Protein AF-A0A348ZG68-F1 (afdb_monomer_lite)

Structure (mmCIF, N/CA/C/O backbone):
data_AF-A0A348ZG68-F1
#
_entry.id   AF-A0A348ZG68-F1
#
loop_
_atom_site.group_PDB
_atom_site.id
_atom_site.type_symbol
_atom_site.label_atom_id
_atom_site.label_alt_id
_atom_site.label_comp_id
_atom_site.label_asym_id
_atom_site.label_entity_id
_atom_site.label_seq_id
_atom_site.pdbx_PDB_ins_code
_atom_site.Cartn_x
_atom_site.Cartn_y
_atom_site.Cartn_z
_atom_site.occupancy
_atom_site.B_iso_or_equiv
_atom_site.auth_seq_id
_atom_site.auth_comp_id
_atom_site.auth_asym_id
_atom_site.auth_atom_id
_atom_site.pdbx_PDB_model_num
ATOM 1 N N . MET A 1 1 ? -14.066 15.140 16.449 1.00 72.38 1 MET A N 1
ATOM 2 C CA . MET A 1 1 ? -13.115 14.011 16.565 1.00 72.38 1 MET A CA 1
ATOM 3 C C . MET A 1 1 ? -13.770 12.763 17.146 1.00 72.38 1 MET A C 1
ATOM 5 O O . MET A 1 1 ? -13.584 11.700 16.578 1.00 72.38 1 MET A O 1
ATOM 9 N N . GLU A 1 2 ? -14.576 12.874 18.205 1.00 87.81 2 GLU A N 1
ATOM 10 C CA . GLU A 1 2 ? -15.203 11.716 18.871 1.00 87.81 2 GLU A CA 1
ATOM 11 C C . GLU A 1 2 ? -16.105 10.865 17.957 1.00 87.81 2 GLU A C 1
ATOM 13 O O . GLU A 1 2 ? -16.003 9.644 17.962 1.00 87.81 2 GLU A O 1
ATOM 18 N N . ILE A 1 3 ? -16.894 11.499 17.079 1.00 95.56 3 ILE A N 1
ATOM 19 C CA . ILE A 1 3 ? -17.730 10.782 16.098 1.00 95.56 3 ILE A CA 1
ATOM 20 C C . ILE A 1 3 ? -16.876 9.961 15.120 1.00 95.56 3 ILE A C 1
ATOM 22 O O . ILE A 1 3 ? -17.160 8.787 14.906 1.00 95.56 3 ILE A O 1
ATOM 26 N N . ALA A 1 4 ? -15.829 10.565 14.546 1.00 94.25 4 ALA A N 1
ATOM 27 C CA . ALA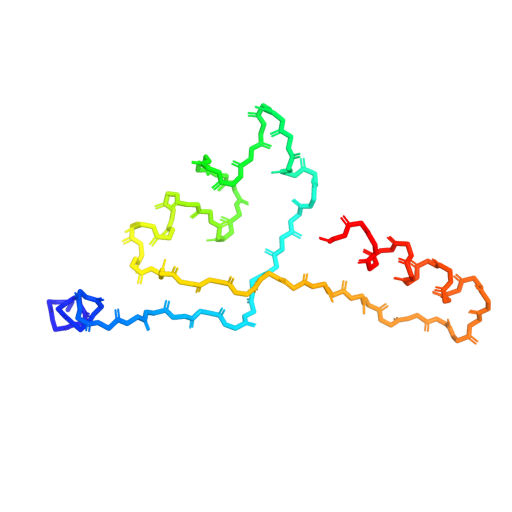 A 1 4 ? -14.950 9.890 13.591 1.00 94.25 4 ALA A CA 1
ATOM 28 C C . ALA A 1 4 ? -14.238 8.699 14.243 1.00 94.25 4 ALA A C 1
ATOM 30 O O . ALA A 1 4 ? -14.282 7.597 13.706 1.00 94.25 4 ALA A O 1
ATOM 31 N N . ARG A 1 5 ? -13.677 8.890 15.444 1.00 92.69 5 ARG A N 1
ATOM 32 C CA . ARG A 1 5 ? -13.021 7.805 16.182 1.00 92.69 5 ARG A CA 1
ATOM 33 C C . ARG A 1 5 ? -13.981 6.663 16.504 1.00 92.69 5 ARG A C 1
ATOM 35 O O . ARG A 1 5 ? -13.656 5.516 16.236 1.00 92.69 5 ARG A O 1
ATOM 42 N N . GLY A 1 6 ? -15.196 6.976 16.958 1.00 96.19 6 GLY A N 1
ATOM 43 C CA . GLY A 1 6 ? -16.207 5.949 17.186 1.00 96.19 6 GLY A CA 1
ATOM 44 C C . GLY A 1 6 ? -16.567 5.176 15.912 1.00 96.19 6 GLY A C 1
ATOM 45 O O . GLY A 1 6 ? -16.840 3.984 15.987 1.00 96.19 6 GLY A O 1
ATOM 46 N N . ILE A 1 7 ? -16.589 5.822 14.739 1.00 95.81 7 ILE A N 1
ATOM 47 C CA . ILE A 1 7 ? -16.793 5.116 13.464 1.00 95.81 7 ILE A CA 1
ATOM 48 C C . ILE A 1 7 ? -15.621 4.170 13.189 1.00 95.81 7 ILE A C 1
ATOM 50 O O . ILE A 1 7 ? -15.885 2.996 12.956 1.00 95.81 7 ILE A O 1
ATOM 54 N N . HIS A 1 8 ? -14.373 4.649 13.274 1.00 95.44 8 HIS A N 1
ATOM 55 C CA . HIS A 1 8 ? -13.172 3.826 13.067 1.00 95.44 8 HIS A CA 1
ATOM 56 C C . HIS A 1 8 ? -13.140 2.591 13.978 1.00 95.44 8 HIS A C 1
ATOM 58 O O . HIS A 1 8 ? -12.823 1.510 13.514 1.00 95.44 8 HIS A O 1
ATOM 64 N N . GLU A 1 9 ? -13.572 2.703 15.236 1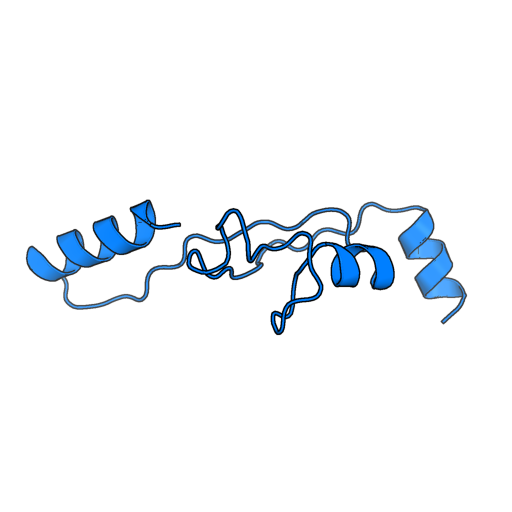.00 95.62 9 GLU A N 1
ATOM 65 C CA . GLU A 1 9 ? -13.640 1.564 16.170 1.00 95.62 9 GLU A CA 1
ATOM 66 C C . GLU A 1 9 ? -14.662 0.474 15.777 1.00 95.62 9 GLU A C 1
ATOM 68 O O . GLU A 1 9 ? -14.650 -0.616 16.347 1.00 95.62 9 GLU A O 1
ATOM 73 N N . ARG A 1 10 ? -15.587 0.757 14.848 1.00 97.31 10 ARG A N 1
ATOM 74 C CA . ARG A 1 10 ? -16.681 -0.153 14.456 1.00 97.31 10 ARG A CA 1
ATOM 75 C C . ARG A 1 10 ? -16.603 -0.639 13.012 1.00 97.31 10 ARG A C 1
ATOM 77 O O . ARG A 1 10 ? -17.429 -1.464 12.620 1.00 97.31 10 ARG A O 1
ATOM 84 N N . VAL A 1 11 ? -15.691 -0.100 12.213 1.00 97.81 11 VAL A N 1
ATOM 85 C CA . VAL A 1 11 ? -15.554 -0.427 10.789 1.00 97.81 11 VAL A CA 1
ATOM 86 C C . VAL A 1 11 ? -14.160 -0.962 10.514 1.00 97.81 11 VAL A C 1
ATOM 88 O O . VAL A 1 11 ? -13.255 -0.761 11.309 1.00 97.81 11 VAL A O 1
ATOM 91 N N . ILE A 1 12 ? -14.000 -1.621 9.369 1.00 98.19 12 ILE A N 1
ATOM 92 C CA . ILE A 1 12 ? -12.681 -1.955 8.833 1.00 98.19 12 ILE A CA 1
ATOM 93 C C . ILE A 1 12 ? -12.268 -0.799 7.926 1.00 98.19 12 ILE A C 1
ATOM 95 O O . ILE A 1 12 ? -12.897 -0.569 6.889 1.00 98.19 12 ILE A O 1
ATOM 99 N N . ALA A 1 13 ? -11.237 -0.062 8.325 1.00 97.94 13 ALA A N 1
ATOM 100 C CA . ALA A 1 13 ? -10.603 0.948 7.498 1.00 97.94 13 ALA A CA 1
ATOM 101 C C . ALA A 1 13 ? -9.576 0.283 6.578 1.00 97.94 13 ALA A C 1
ATOM 103 O O . ALA A 1 13 ? -8.713 -0.479 7.020 1.00 97.94 13 ALA A O 1
ATOM 104 N N . LEU A 1 14 ? -9.676 0.579 5.287 1.00 98.25 14 LEU A N 1
ATOM 105 C CA . LEU A 1 14 ? -8.852 -0.032 4.259 1.00 98.25 14 LEU A CA 1
ATOM 106 C C . LEU A 1 14 ? -8.319 1.032 3.311 1.00 98.25 14 LEU A C 1
ATOM 108 O O . LEU A 1 14 ? -9.093 1.831 2.783 1.00 98.25 14 LEU A O 1
ATOM 112 N N . ASP A 1 15 ? -7.015 0.984 3.061 1.00 98.00 15 ASP A N 1
ATOM 113 C CA . ASP A 1 15 ? -6.354 1.749 2.013 1.00 98.00 15 ASP A CA 1
ATOM 114 C C . ASP A 1 15 ? -6.022 0.823 0.838 1.00 98.00 15 ASP A C 1
ATOM 116 O O . ASP A 1 15 ? -5.405 -0.234 1.000 1.00 98.00 15 ASP A O 1
ATOM 120 N N . THR A 1 16 ? -6.470 1.205 -0.355 1.00 97.69 16 THR A N 1
ATOM 121 C CA . THR A 1 16 ? -6.269 0.440 -1.587 1.00 97.69 16 THR A CA 1
ATOM 122 C C . THR A 1 16 ? -4.918 0.696 -2.249 1.00 97.69 16 THR A C 1
ATOM 124 O O . THR A 1 16 ? -4.645 0.065 -3.267 1.00 97.69 16 THR A O 1
ATOM 127 N N . HIS A 1 17 ? -4.107 1.635 -1.749 1.00 97.69 17 HIS A N 1
ATOM 128 C CA . HIS A 1 17 ? -2.848 2.015 -2.382 1.00 97.69 17 HIS A CA 1
ATOM 129 C C . HIS A 1 17 ? -1.825 2.559 -1.372 1.00 97.69 17 HIS A C 1
ATOM 131 O O . HIS A 1 17 ? -1.760 3.759 -1.118 1.00 97.69 17 HIS A O 1
ATOM 137 N N . ALA A 1 18 ? -0.978 1.676 -0.845 1.00 96.75 18 ALA A N 1
ATOM 138 C CA . ALA A 1 18 ? 0.151 2.046 0.000 1.00 96.75 18 ALA A CA 1
ATOM 139 C C . ALA A 1 18 ? 1.479 1.658 -0.666 1.00 96.75 18 ALA A C 1
ATOM 141 O O . ALA A 1 18 ? 1.789 0.474 -0.824 1.00 96.75 18 ALA A O 1
ATOM 142 N N . ASP A 1 19 ? 2.274 2.661 -1.034 1.00 94.81 19 ASP A N 1
ATOM 143 C CA . ASP A 1 19 ? 3.637 2.450 -1.518 1.00 94.81 19 ASP A CA 1
ATOM 144 C C . ASP A 1 19 ? 4.564 1.979 -0.391 1.00 94.81 19 ASP A C 1
ATOM 146 O O . ASP A 1 19 ? 4.498 2.444 0.754 1.00 94.81 19 ASP A O 1
ATOM 150 N N . ILE A 1 20 ? 5.470 1.065 -0.738 1.00 94.44 20 ILE A N 1
ATOM 151 C CA . ILE A 1 20 ? 6.461 0.490 0.172 1.00 94.44 20 ILE A CA 1
ATOM 152 C C . ILE A 1 20 ? 7.871 0.573 -0.418 1.00 94.44 20 ILE A C 1
ATOM 154 O O . ILE A 1 20 ? 8.062 0.604 -1.632 1.00 94.44 20 ILE A O 1
ATOM 158 N N . ASN A 1 21 ? 8.875 0.569 0.458 1.00 94.75 21 ASN A N 1
ATOM 159 C CA . ASN A 1 21 ? 10.273 0.410 0.087 1.00 94.75 21 ASN A CA 1
ATOM 160 C C . ASN A 1 21 ? 10.776 -0.948 0.600 1.00 94.75 21 ASN A C 1
ATOM 162 O O . ASN A 1 21 ? 10.738 -1.220 1.800 1.00 94.75 21 ASN A O 1
ATOM 166 N N . THR A 1 22 ? 11.256 -1.788 -0.313 1.00 94.06 22 THR A N 1
ATOM 167 C CA . THR A 1 22 ? 11.788 -3.136 -0.053 1.00 94.06 22 THR A CA 1
ATOM 168 C C . THR A 1 22 ? 13.074 -3.115 0.759 1.00 94.06 22 THR A C 1
ATOM 170 O O . THR A 1 22 ? 13.335 -4.044 1.519 1.00 94.06 22 THR A O 1
ATOM 173 N N . GLU A 1 23 ? 13.819 -2.008 0.717 1.00 95.00 23 GLU A N 1
ATOM 174 C CA . GLU A 1 23 ? 14.982 -1.775 1.581 1.00 95.00 23 GLU A CA 1
ATOM 175 C C . GLU A 1 23 ? 14.613 -1.797 3.077 1.00 95.00 23 GLU A C 1
ATOM 177 O O . GLU A 1 23 ? 15.460 -2.077 3.921 1.00 95.00 23 GLU A O 1
ATOM 182 N N . ASN A 1 24 ? 13.334 -1.577 3.411 1.00 96.19 24 ASN A N 1
ATOM 183 C CA . ASN A 1 24 ? 12.795 -1.672 4.767 1.00 96.19 24 ASN A CA 1
ATOM 184 C C . ASN A 1 24 ? 12.215 -3.066 5.084 1.00 96.19 24 ASN A C 1
ATOM 186 O O . ASN A 1 24 ? 11.365 -3.191 5.959 1.00 96.19 24 ASN A O 1
ATOM 190 N N . PHE A 1 25 ? 12.599 -4.133 4.385 1.00 93.69 25 PHE A N 1
ATOM 191 C CA . PHE A 1 25 ? 12.214 -5.507 4.741 1.00 93.69 25 PHE A CA 1
ATOM 192 C C . PHE A 1 25 ? 13.433 -6.318 5.178 1.00 93.69 25 PHE A C 1
ATOM 194 O O . PHE A 1 25 ? 13.726 -7.393 4.659 1.00 93.69 25 PHE A O 1
ATOM 201 N N . THR A 1 26 ? 14.150 -5.797 6.175 1.00 96.06 26 THR A N 1
ATOM 202 C CA . THR A 1 26 ? 15.306 -6.472 6.775 1.00 96.06 26 THR A CA 1
ATOM 203 C C . THR A 1 26 ? 14.988 -6.967 8.186 1.00 96.06 26 THR A C 1
ATOM 205 O O . THR A 1 26 ? 13.965 -6.623 8.789 1.00 96.06 26 THR A O 1
ATOM 208 N N . SER A 1 27 ? 15.883 -7.780 8.751 1.00 96.56 27 SER A N 1
ATOM 209 C CA . SER A 1 27 ? 15.775 -8.216 10.147 1.00 96.56 27 SER A CA 1
ATOM 210 C C . SER A 1 27 ? 15.937 -7.073 11.153 1.00 96.56 27 SER A C 1
ATOM 212 O O . SER A 1 27 ? 15.437 -7.182 12.268 1.00 96.56 27 SER A O 1
ATOM 214 N N . GLU A 1 28 ? 16.639 -5.999 10.783 1.00 97.56 28 GLU A N 1
ATOM 215 C CA . GLU A 1 28 ? 16.974 -4.887 11.683 1.00 97.56 28 GLU A CA 1
ATOM 216 C C . GLU A 1 28 ? 16.030 -3.692 11.516 1.00 97.56 28 GLU A C 1
ATOM 218 O O . GLU A 1 28 ? 15.621 -3.082 12.506 1.00 97.56 28 GLU A O 1
ATOM 223 N N . VAL A 1 29 ? 15.668 -3.383 10.270 1.00 97.12 29 VAL A N 1
ATOM 224 C CA . VAL A 1 29 ? 14.808 -2.261 9.890 1.00 97.12 29 VAL A CA 1
ATOM 225 C C . VAL A 1 29 ? 13.605 -2.795 9.130 1.00 97.12 29 VAL A C 1
ATOM 227 O O . VAL A 1 29 ? 13.766 -3.353 8.039 1.00 97.12 29 VAL A O 1
ATOM 230 N N . ASN A 1 30 ? 12.409 -2.634 9.709 1.00 97.19 30 ASN A N 1
ATOM 231 C CA . ASN A 1 30 ? 11.166 -2.992 9.034 1.00 97.19 30 ASN A CA 1
ATOM 232 C C . ASN A 1 30 ? 9.903 -2.288 9.536 1.00 97.19 30 ASN A C 1
ATOM 234 O O . ASN A 1 30 ? 9.894 -1.605 10.556 1.00 97.19 30 ASN A O 1
ATOM 238 N N . TYR A 1 31 ? 8.809 -2.483 8.797 1.00 97.06 31 TYR A N 1
ATOM 239 C CA . TYR A 1 31 ? 7.508 -1.838 8.999 1.00 97.06 31 TYR A CA 1
ATOM 240 C C . TYR A 1 31 ? 6.805 -2.161 10.328 1.00 97.06 31 TYR A C 1
ATOM 242 O O . TYR A 1 31 ? 5.740 -1.608 10.598 1.00 97.06 31 TYR A O 1
ATOM 250 N N . THR A 1 32 ? 7.384 -3.006 11.188 1.00 97.25 32 THR A N 1
ATOM 251 C CA . THR A 1 32 ? 6.933 -3.133 12.585 1.00 97.25 32 THR A CA 1
ATOM 252 C C . THR A 1 32 ? 7.363 -1.948 13.457 1.00 97.25 32 THR A C 1
ATOM 254 O O . THR A 1 32 ? 6.805 -1.733 14.532 1.00 97.25 32 THR A O 1
ATOM 257 N N . GLN A 1 33 ? 8.332 -1.160 12.988 1.00 98.25 33 GLN A N 1
ATOM 258 C CA . GLN A 1 33 ? 8.910 -0.010 13.673 1.00 98.25 33 GLN A CA 1
ATOM 259 C C . GLN A 1 33 ? 8.298 1.305 13.171 1.00 98.25 33 GLN A C 1
ATOM 261 O O . GLN A 1 33 ? 7.677 1.368 12.110 1.00 98.25 33 GLN A O 1
ATOM 266 N N . ASN A 1 34 ? 8.503 2.387 13.927 1.00 97.88 34 ASN A N 1
ATOM 267 C CA . ASN A 1 34 ? 8.052 3.720 13.534 1.00 97.88 34 ASN A CA 1
ATOM 268 C C . ASN A 1 34 ? 9.051 4.360 12.555 1.00 97.88 34 ASN A C 1
ATOM 270 O O . ASN A 1 34 ? 9.857 5.207 12.936 1.00 97.88 34 ASN A O 1
ATOM 274 N N . LEU A 1 35 ? 9.024 3.895 11.307 1.00 97.38 35 LEU A N 1
ATOM 275 C CA . LEU A 1 35 ? 9.882 4.383 10.229 1.00 97.38 35 LEU A CA 1
ATOM 276 C C . LEU A 1 35 ? 9.451 5.775 9.737 1.00 97.38 35 LEU A C 1
ATOM 278 O O . LEU A 1 35 ? 8.302 6.197 9.925 1.00 97.38 35 LEU A O 1
ATOM 282 N N . ASP A 1 36 ? 10.341 6.456 9.014 1.00 95.88 36 ASP A N 1
ATOM 283 C CA . ASP A 1 36 ? 10.027 7.690 8.278 1.00 95.88 36 ASP A CA 1
ATOM 284 C C . ASP A 1 36 ? 9.306 7.400 6.943 1.00 95.88 36 ASP A C 1
ATOM 286 O O . ASP A 1 36 ? 9.672 7.859 5.867 1.00 95.88 36 ASP A O 1
ATOM 290 N N . THR A 1 37 ? 8.279 6.553 7.015 1.00 95.25 37 THR A N 1
ATOM 291 C CA . THR A 1 37 ? 7.346 6.210 5.932 1.00 95.25 37 THR A CA 1
ATOM 292 C C . THR A 1 37 ? 5.935 6.612 6.346 1.00 95.25 37 THR A C 1
ATOM 294 O O . THR A 1 37 ? 5.635 6.667 7.537 1.00 95.25 37 THR A O 1
ATOM 297 N N . GLN A 1 38 ? 5.027 6.877 5.408 1.00 96.19 38 GLN A N 1
ATOM 298 C CA . GLN A 1 38 ? 3.650 7.249 5.774 1.00 96.19 38 GLN A CA 1
ATOM 299 C C . GLN A 1 38 ? 2.873 6.085 6.407 1.00 96.19 38 GLN A C 1
ATOM 301 O O . GLN A 1 38 ? 2.099 6.299 7.337 1.00 96.19 38 GLN A O 1
ATOM 306 N N . VAL A 1 39 ? 3.131 4.857 5.946 1.00 96.62 39 VAL A N 1
ATOM 307 C CA . VAL A 1 39 ? 2.511 3.627 6.452 1.00 96.62 39 VAL A CA 1
ATOM 308 C C . VAL A 1 39 ? 3.566 2.782 7.165 1.00 96.62 39 VAL A C 1
ATOM 310 O O . VAL A 1 39 ? 4.633 2.518 6.615 1.00 96.62 39 VAL A O 1
ATOM 313 N N . ASN A 1 40 ? 3.278 2.389 8.404 1.00 97.69 40 ASN A N 1
ATOM 314 C CA . ASN A 1 40 ? 3.961 1.360 9.196 1.00 97.69 40 ASN A CA 1
ATOM 315 C C . ASN A 1 40 ? 3.034 0.935 10.345 1.00 97.69 40 ASN A C 1
ATOM 317 O O . ASN A 1 40 ? 2.075 1.649 10.644 1.00 97.69 40 ASN A O 1
ATOM 321 N N . LEU A 1 41 ? 3.290 -0.212 10.983 1.00 97.81 41 LEU A N 1
ATOM 322 C CA . LEU A 1 41 ? 2.382 -0.753 12.000 1.00 97.81 41 LEU A CA 1
ATOM 323 C C . LEU A 1 41 ? 2.093 0.247 13.133 1.00 97.81 41 LEU A C 1
ATOM 325 O O . LEU A 1 41 ? 0.915 0.434 13.432 1.00 97.81 41 LEU A O 1
ATOM 329 N N . PRO A 1 42 ? 3.081 0.954 13.725 1.00 98.44 42 PRO A N 1
ATOM 330 C CA . PRO A 1 42 ? 2.790 1.971 14.735 1.00 98.44 42 PRO A CA 1
ATOM 331 C C . PRO A 1 42 ? 1.808 3.053 14.264 1.00 98.44 42 PRO A C 1
ATOM 333 O O . PRO A 1 42 ? 0.842 3.340 14.969 1.00 98.44 42 PRO A O 1
ATOM 336 N N . LYS A 1 43 ? 1.999 3.601 13.056 1.00 98.19 43 LYS A N 1
ATOM 337 C CA . LYS A 1 43 ? 1.105 4.624 12.482 1.00 98.19 43 LYS A CA 1
ATOM 338 C C . LYS A 1 43 ? -0.268 4.064 12.111 1.00 98.19 43 LYS A C 1
ATOM 340 O O . LYS A 1 43 ? -1.265 4.759 12.277 1.00 98.19 43 LYS A O 1
ATOM 345 N N . MET A 1 44 ? -0.341 2.813 11.652 1.00 97.88 44 MET A N 1
ATOM 346 C CA . MET A 1 44 ? -1.609 2.129 11.374 1.00 97.88 44 MET A CA 1
ATOM 347 C C . MET A 1 44 ? -2.434 1.941 12.650 1.00 97.88 44 MET A C 1
ATOM 349 O O . MET A 1 44 ? -3.626 2.240 12.650 1.00 97.88 44 MET A O 1
ATOM 353 N N . TYR A 1 45 ? -1.798 1.527 13.751 1.00 97.31 45 TYR A N 1
ATOM 354 C CA . TYR A 1 45 ? -2.465 1.402 15.048 1.00 97.31 45 TYR A CA 1
ATOM 355 C C . TYR A 1 45 ? -2.928 2.753 15.599 1.00 97.31 45 TYR A C 1
ATOM 357 O O . TYR A 1 45 ? -4.048 2.858 16.091 1.00 97.31 45 TYR A O 1
ATOM 365 N N . GLU A 1 46 ? -2.093 3.791 15.509 1.00 96.62 46 GLU A N 1
ATOM 366 C CA . GLU A 1 46 ? -2.453 5.137 15.970 1.00 96.62 46 GLU A CA 1
ATOM 367 C C . GLU A 1 46 ? -3.582 5.756 15.127 1.00 96.62 46 GLU A C 1
ATOM 369 O O . GLU A 1 46 ? -4.492 6.384 15.670 1.00 96.62 46 GLU A O 1
ATOM 374 N N . GLY A 1 47 ? -3.541 5.555 13.807 1.00 95.12 47 GLY A N 1
ATOM 375 C CA . GLY A 1 47 ? -4.506 6.098 12.851 1.00 95.12 47 GLY A CA 1
ATOM 376 C C . GLY A 1 47 ? -5.788 5.277 12.680 1.00 95.12 47 GLY A C 1
ATOM 377 O O . GLY A 1 47 ? -6.736 5.773 12.072 1.00 95.12 47 GLY A O 1
ATOM 378 N N . GLY A 1 48 ? -5.838 4.047 13.200 1.00 96.75 48 GLY A N 1
ATOM 379 C CA . GLY A 1 48 ? -6.969 3.135 13.021 1.00 96.75 48 GLY A CA 1
ATOM 380 C C . GLY A 1 48 ? -7.142 2.673 11.571 1.00 96.75 48 GLY A C 1
ATOM 381 O O . GLY A 1 48 ? -8.257 2.741 11.051 1.00 96.75 48 GLY A O 1
ATOM 382 N N . LEU A 1 49 ? -6.041 2.276 10.915 1.00 97.69 49 LEU A N 1
ATOM 383 C CA . LEU A 1 49 ? -6.029 1.643 9.591 1.00 97.69 49 LEU A CA 1
ATOM 384 C C . LEU A 1 49 ? -5.830 0.131 9.748 1.00 97.69 49 LEU A C 1
ATOM 386 O O . LEU A 1 49 ? -4.766 -0.308 10.182 1.00 97.69 49 LEU A O 1
ATOM 390 N N . ASP A 1 50 ? -6.828 -0.659 9.362 1.00 98.00 50 ASP A N 1
ATOM 391 C CA . ASP A 1 50 ? -6.818 -2.111 9.572 1.00 98.00 50 ASP A CA 1
ATOM 392 C C . ASP A 1 50 ? -6.156 -2.871 8.420 1.00 98.00 50 ASP A C 1
ATOM 394 O O . ASP A 1 50 ? -5.536 -3.915 8.627 1.00 98.00 50 ASP A O 1
ATOM 398 N N . VAL A 1 51 ? -6.300 -2.365 7.192 1.00 97.94 51 VAL A N 1
ATOM 399 C CA . VAL A 1 51 ? -5.833 -3.040 5.978 1.00 97.94 51 VAL A CA 1
ATOM 400 C C . VAL A 1 51 ? -5.153 -2.047 5.044 1.00 97.94 51 VAL A C 1
ATOM 402 O O . VAL A 1 51 ? -5.685 -0.975 4.767 1.00 97.94 51 VAL A O 1
ATOM 405 N N . ALA A 1 52 ? -4.002 -2.436 4.505 1.00 96.94 52 ALA A N 1
ATOM 406 C CA . ALA A 1 52 ? -3.322 -1.715 3.439 1.00 96.94 52 ALA A CA 1
ATOM 407 C C . ALA A 1 52 ? -3.003 -2.679 2.292 1.00 96.94 52 ALA A C 1
ATOM 409 O O . ALA A 1 52 ? -2.468 -3.766 2.516 1.00 96.94 52 ALA A O 1
ATOM 410 N N . PHE A 1 53 ? -3.325 -2.277 1.065 1.00 97.50 53 PHE A N 1
ATOM 411 C CA . PHE A 1 53 ? -2.831 -2.937 -0.138 1.00 97.50 53 PHE A CA 1
ATOM 412 C C . PHE A 1 53 ? -1.460 -2.366 -0.498 1.00 97.50 53 PHE A C 1
ATOM 414 O O . PHE A 1 53 ? -1.354 -1.197 -0.865 1.00 97.50 53 PHE A O 1
ATOM 421 N N . PHE A 1 54 ? -0.421 -3.195 -0.402 1.00 95.31 54 PHE A N 1
ATOM 422 C CA . PHE A 1 54 ? 0.925 -2.820 -0.825 1.00 95.31 54 PHE A CA 1
ATOM 423 C C . PHE A 1 54 ? 1.077 -2.976 -2.329 1.00 95.31 54 PHE A C 1
ATOM 425 O O . PHE A 1 54 ? 0.718 -4.009 -2.897 1.00 95.31 54 PHE A O 1
ATOM 432 N N . ILE A 1 55 ? 1.567 -1.919 -2.970 1.00 95.25 55 ILE A N 1
ATOM 433 C CA . ILE A 1 55 ? 1.515 -1.801 -4.421 1.00 95.25 55 ILE A CA 1
ATOM 434 C C . ILE A 1 55 ? 2.859 -2.128 -5.051 1.00 95.25 55 ILE A C 1
ATOM 436 O O . ILE A 1 55 ? 3.903 -1.604 -4.673 1.00 95.25 55 ILE A O 1
ATOM 440 N N . VAL A 1 56 ? 2.789 -2.955 -6.090 1.00 95.88 56 VAL A N 1
ATOM 441 C CA . VAL A 1 56 ? 3.863 -3.137 -7.060 1.00 95.88 56 VAL A CA 1
ATOM 442 C C . VAL A 1 56 ? 3.663 -2.108 -8.171 1.00 95.88 56 VAL A C 1
ATOM 444 O O . VAL A 1 56 ? 2.950 -2.352 -9.146 1.00 95.88 56 VAL A O 1
ATOM 447 N N . TYR A 1 57 ? 4.247 -0.923 -8.001 1.00 95.69 57 TYR A N 1
ATOM 448 C CA . TYR A 1 57 ? 4.241 0.122 -9.022 1.00 95.69 57 TYR A CA 1
ATOM 449 C C . TYR A 1 57 ? 5.529 0.070 -9.844 1.00 95.69 57 TYR A C 1
ATOM 451 O O . TYR A 1 57 ? 6.633 0.026 -9.305 1.00 95.69 57 TYR A O 1
ATOM 459 N N . THR A 1 58 ? 5.379 0.104 -11.167 1.00 95.69 58 THR A N 1
ATOM 460 C CA . THR A 1 58 ? 6.488 0.238 -12.113 1.00 95.69 58 THR A CA 1
ATOM 461 C C . THR A 1 58 ? 6.205 1.429 -13.011 1.00 95.69 58 THR A C 1
ATOM 463 O O . THR A 1 58 ? 5.193 1.450 -13.712 1.00 95.69 58 THR A O 1
ATOM 466 N N . GLY A 1 59 ? 7.088 2.426 -12.974 1.00 95.00 59 GLY A N 1
ATOM 467 C CA . GLY A 1 59 ? 7.023 3.552 -13.898 1.00 95.00 59 GLY A CA 1
ATOM 468 C C . GLY A 1 59 ? 7.210 3.080 -15.338 1.00 95.00 59 GLY A C 1
ATOM 469 O O . GLY A 1 59 ? 8.021 2.197 -15.606 1.00 95.00 59 GLY A O 1
ATOM 470 N N . GLN A 1 60 ? 6.446 3.657 -16.261 1.00 95.81 60 GLN A N 1
ATOM 471 C CA . GLN A 1 60 ? 6.599 3.357 -17.681 1.00 95.81 60 GLN A CA 1
ATOM 472 C C . GLN A 1 60 ? 7.906 3.952 -18.219 1.00 95.81 60 GLN A C 1
ATOM 474 O O . GLN A 1 60 ? 8.197 5.120 -17.964 1.00 95.81 60 GLN A O 1
ATOM 479 N N . ASP A 1 61 ? 8.616 3.169 -19.029 1.00 95.00 61 ASP A N 1
ATOM 480 C CA . ASP A 1 61 ? 9.793 3.592 -19.799 1.00 95.00 61 ASP A CA 1
ATOM 481 C C . ASP A 1 61 ? 9.682 3.106 -21.265 1.00 95.00 61 ASP A C 1
ATOM 483 O O . ASP A 1 61 ? 8.597 2.719 -21.717 1.00 95.00 61 ASP A O 1
ATOM 487 N N . ASP A 1 62 ? 10.774 3.126 -22.027 1.00 97.12 62 ASP A N 1
ATOM 488 C CA . ASP A 1 62 ? 10.833 2.675 -23.416 1.00 97.12 62 ASP A CA 1
ATOM 489 C C . ASP A 1 62 ? 10.300 1.243 -23.613 1.00 97.12 62 ASP A C 1
ATOM 491 O O . ASP A 1 62 ? 10.616 0.307 -22.875 1.00 97.12 62 ASP A O 1
ATOM 495 N N . LEU A 1 63 ? 9.542 1.038 -24.697 1.00 98.06 63 LEU A N 1
ATOM 496 C CA . LEU A 1 63 ? 9.011 -0.273 -25.103 1.00 98.06 63 LEU A CA 1
ATOM 497 C C . LEU A 1 63 ? 10.079 -1.124 -25.816 1.00 98.06 63 LEU A C 1
ATOM 499 O O . LEU A 1 63 ? 9.891 -1.584 -26.945 1.00 98.06 63 LEU A O 1
ATOM 503 N N . SER A 1 64 ? 11.220 -1.304 -25.155 1.00 98.44 64 SER A N 1
ATOM 504 C CA . SER A 1 64 ? 12.380 -2.059 -25.623 1.00 98.44 64 SER A CA 1
ATOM 505 C C . SER A 1 64 ? 12.577 -3.340 -24.806 1.00 98.44 64 SER A C 1
ATOM 507 O O . SER A 1 64 ? 11.994 -3.523 -23.738 1.00 98.44 64 SER A O 1
ATOM 509 N N . ALA A 1 65 ? 13.427 -4.250 -25.291 1.00 98.31 65 ALA A N 1
ATOM 510 C CA . ALA A 1 65 ? 13.775 -5.456 -24.535 1.00 98.31 65 ALA A CA 1
ATOM 511 C C . ALA A 1 65 ? 14.425 -5.134 -23.174 1.00 98.31 65 ALA A C 1
ATOM 513 O O . ALA A 1 65 ? 14.231 -5.874 -22.212 1.00 98.31 65 ALA A O 1
ATOM 514 N N . GLU A 1 66 ? 15.178 -4.035 -23.094 1.00 98.06 66 GLU A N 1
ATOM 515 C CA . GLU A 1 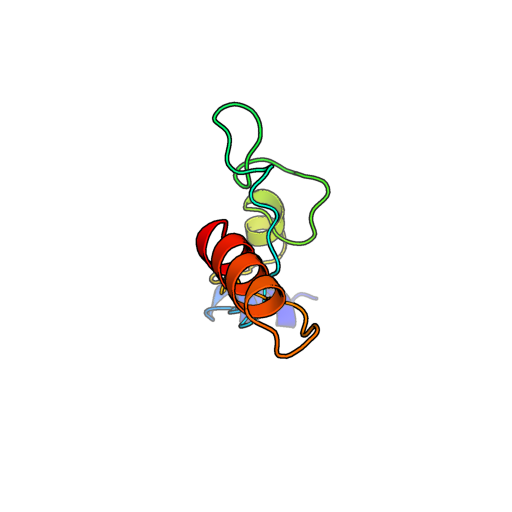66 ? 15.777 -3.550 -21.851 1.00 98.06 66 GLU A CA 1
ATOM 516 C C . GLU A 1 66 ? 14.713 -2.988 -20.904 1.00 98.06 66 GLU A C 1
ATOM 518 O O . GLU A 1 66 ? 14.629 -3.449 -19.769 1.00 98.06 66 GLU A O 1
ATOM 523 N N . GLY A 1 67 ? 13.822 -2.121 -21.400 1.00 98.06 67 GLY A N 1
ATOM 524 C CA . GLY A 1 67 ? 12.737 -1.547 -20.600 1.00 98.06 67 GLY A CA 1
ATOM 525 C C . GLY A 1 67 ? 11.815 -2.613 -19.998 1.00 98.06 67 GLY A C 1
ATOM 526 O O . GLY A 1 67 ? 11.483 -2.553 -18.817 1.00 98.06 67 GLY A O 1
ATOM 527 N N . TYR A 1 68 ? 11.473 -3.665 -20.754 1.00 98.06 68 TYR A N 1
ATOM 528 C CA . TYR A 1 68 ? 10.703 -4.791 -20.207 1.00 98.06 68 TYR A CA 1
ATOM 529 C C . TYR A 1 68 ? 11.471 -5.598 -19.151 1.00 98.06 68 TYR A C 1
ATOM 531 O O . TYR A 1 68 ? 10.865 -6.068 -18.186 1.00 98.06 68 TY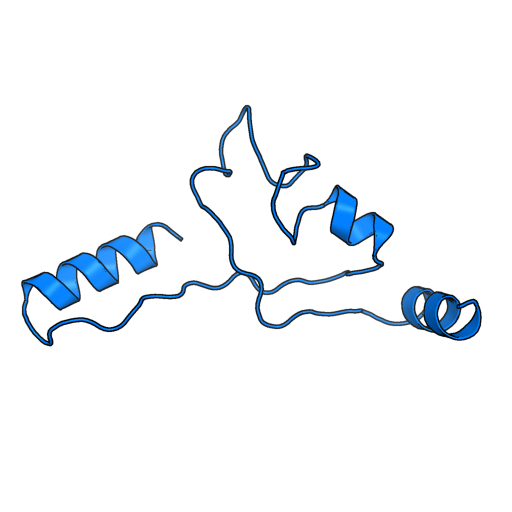R A O 1
ATOM 539 N N . ARG A 1 69 ? 12.789 -5.776 -19.316 1.00 97.94 69 ARG A N 1
ATOM 540 C CA . ARG A 1 69 ? 13.637 -6.486 -18.345 1.00 97.94 69 ARG A CA 1
ATOM 541 C C . ARG A 1 69 ? 13.711 -5.719 -17.027 1.00 97.94 69 ARG A C 1
ATOM 543 O O . ARG A 1 69 ? 13.583 -6.335 -15.971 1.00 97.94 69 ARG A O 1
ATOM 550 N N . ASP A 1 70 ? 13.882 -4.404 -17.093 1.00 97.75 70 ASP A N 1
ATOM 551 C CA . ASP A 1 70 ? 13.983 -3.550 -15.910 1.00 97.75 70 ASP A CA 1
ATOM 552 C C . ASP A 1 70 ? 12.628 -3.408 -15.206 1.00 97.75 70 ASP A C 1
ATOM 554 O O . ASP A 1 70 ? 12.552 -3.553 -13.986 1.00 97.75 70 ASP A O 1
ATOM 558 N N . ALA A 1 71 ? 11.538 -3.266 -15.968 1.00 97.75 71 ALA A N 1
ATOM 559 C CA . ALA A 1 71 ? 10.179 -3.284 -15.431 1.00 97.75 71 ALA A CA 1
ATOM 560 C C . ALA A 1 71 ? 9.871 -4.589 -14.678 1.00 97.75 71 ALA A C 1
ATOM 562 O O . ALA A 1 71 ? 9.348 -4.563 -13.565 1.00 97.75 71 ALA A O 1
ATOM 563 N N . HIS A 1 72 ? 10.239 -5.735 -15.257 1.00 97.25 72 HIS A N 1
ATOM 564 C CA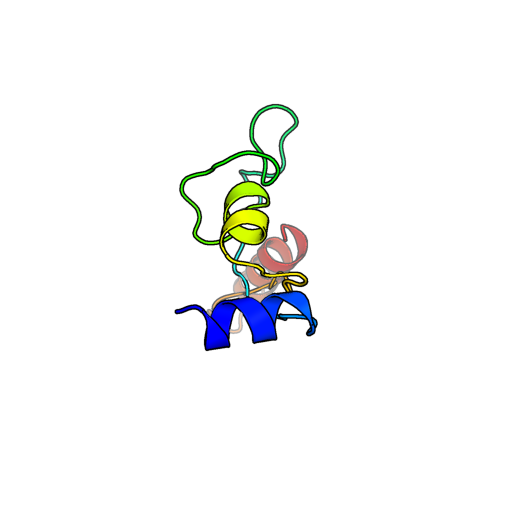 . HIS A 1 72 ? 10.086 -7.032 -14.603 1.00 97.25 72 HIS A CA 1
ATOM 565 C C . HIS A 1 72 ? 10.951 -7.146 -13.340 1.00 97.25 72 HIS A C 1
ATOM 567 O O . HIS A 1 72 ? 10.487 -7.666 -12.329 1.00 97.25 72 HIS A O 1
ATOM 573 N N . ALA A 1 73 ? 12.201 -6.675 -13.380 1.00 97.00 73 ALA A N 1
ATOM 574 C CA . ALA A 1 73 ? 13.084 -6.698 -12.216 1.00 97.00 73 ALA A CA 1
ATOM 575 C C . ALA A 1 73 ? 12.518 -5.864 -11.056 1.00 97.00 73 ALA A C 1
ATOM 577 O O . ALA A 1 73 ? 12.479 -6.356 -9.933 1.00 97.00 73 ALA A O 1
ATOM 578 N N . ASN A 1 74 ? 12.010 -4.658 -11.332 1.00 95.88 74 ASN A N 1
ATOM 579 C CA . ASN A 1 74 ? 11.338 -3.828 -10.331 1.00 95.88 74 ASN A CA 1
ATOM 580 C C . ASN A 1 74 ? 10.064 -4.495 -9.791 1.00 95.88 74 ASN A C 1
ATOM 582 O O . ASN A 1 74 ? 9.843 -4.506 -8.585 1.00 95.88 74 ASN A O 1
ATOM 586 N N . ALA A 1 75 ? 9.244 -5.087 -10.665 1.00 95.56 75 ALA A N 1
ATOM 587 C CA . ALA A 1 75 ? 8.022 -5.763 -10.243 1.00 95.56 75 ALA A CA 1
ATOM 588 C C . ALA A 1 75 ? 8.283 -6.991 -9.357 1.00 95.56 75 ALA A C 1
ATOM 590 O O . ALA A 1 75 ? 7.461 -7.295 -8.506 1.00 95.56 75 ALA A O 1
ATOM 591 N N . MET A 1 76 ? 9.402 -7.691 -9.565 1.00 95.44 76 MET A N 1
ATOM 592 C CA . MET A 1 76 ? 9.802 -8.849 -8.758 1.00 95.44 76 MET A CA 1
ATOM 593 C C . MET A 1 76 ? 10.538 -8.486 -7.465 1.00 95.44 76 MET A C 1
ATOM 595 O O . MET A 1 76 ? 10.662 -9.341 -6.592 1.00 95.44 76 MET A O 1
ATOM 599 N N . ASP A 1 77 ? 11.081 -7.271 -7.369 1.00 93.94 77 ASP A N 1
ATOM 600 C CA . ASP A 1 77 ? 11.686 -6.761 -6.137 1.00 93.94 77 ASP A CA 1
ATOM 601 C C . ASP A 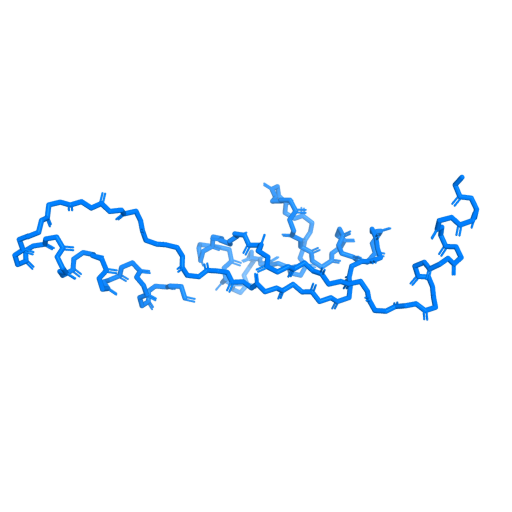1 77 ? 10.622 -6.529 -5.055 1.00 93.94 77 ASP A C 1
ATOM 603 O O . ASP A 1 77 ? 10.880 -6.809 -3.886 1.00 93.94 77 ASP A O 1
ATOM 607 N N . LYS A 1 78 ? 9.440 -6.041 -5.455 1.00 89.50 78 LYS A N 1
ATOM 608 C CA . LYS A 1 78 ? 8.296 -5.748 -4.577 1.00 89.50 78 LYS A CA 1
ATOM 609 C C . LYS A 1 78 ? 7.454 -6.989 -4.281 1.00 89.50 78 LYS A C 1
ATOM 611 O O . LYS A 1 78 ? 6.986 -7.087 -3.125 1.00 89.50 78 LYS A O 1
#

Secondary structure (DSSP, 8-state):
-HHHHHHHTTS--EEEEE---GGGBSSSSBTTS--SSS--HHHHHHHT--EEEE--------SSHHHHHHHHHHHHH-

Radius of gyration: 16.7 Å; chains: 1; bounding box: 35×23×44 Å

Foldseek 3Di:
DVVVVVVLVVDAAEAEEAEDDLVQPDPVHHLCDPDPGCHGPVNCVVVSHRYYDYDQDDDDDDPDPVRVVVSVVSSVSD

pLDDT: mean 96.11, std 3.27, range [72.38, 98.44]

Sequence (78 aa):
MEIARGIHERVIALDTHADINTENFTSEVNYTQNLDTQVNLPKMYEGGLDVAFFIVYTGQDDLSAEGYRDAHANAMDK